Protein AF-A0A3D4ZGM9-F1 (afdb_monomer_lite)

Foldseek 3Di:
DLVLLVCLQPDPVNVVSVVVVVVVVVVVVVVVLVVVQVVDDPVCSVVVVVVVVVVVVVVCVVLVVVLVVCCVPPNNSVSSVVVSVVVCVVVVVVVVVVVVVVD

Sequence (103 aa):
LLVTLWGVALTSYSMVFYVLCASIEGLLIPTISTYLNQLIPSKFRATILSFQSMAYSLFMIAIFPLVGFVGNVASLNHAFVLLSALATLLVIPYLVMLSKQKR

Radius of gyration: 16.5 Å; chains: 1; bounding box: 45×26×42 Å

Secondary structure (DSSP, 8-state):
-HHHHHHHHHSTTHHHHHHHHHHHHHHHHHHHHHHHHHHS-HHHHHHHHHHHHHHHHHHHHHHHHHHHHHHHHH-HHHHHHHHHHHHHHHHHHHHHHHHHHT-

Structure (mmCIF, N/CA/C/O backbone):
data_AF-A0A3D4ZGM9-F1
#
_entry.id   AF-A0A3D4ZGM9-F1
#
loop_
_atom_site.group_PDB
_atom_site.id
_atom_site.type_symbol
_atom_site.label_atom_id
_atom_site.label_alt_id
_atom_site.label_comp_id
_atom_site.label_asym_id
_atom_site.label_entity_id
_atom_site.label_seq_id
_atom_site.pdbx_PDB_ins_code
_atom_site.Cartn_x
_atom_site.Cartn_y
_atom_site.Cartn_z
_atom_site.occupancy
_atom_site.B_iso_or_equiv
_atom_site.auth_seq_id
_atom_site.auth_comp_id
_atom_site.auth_asym_id
_atom_site.auth_atom_id
_atom_site.pdbx_PDB_model_num
ATOM 1 N N . LEU A 1 1 ? -5.120 6.236 -2.650 1.00 84.88 1 LEU A N 1
ATOM 2 C CA . LEU A 1 1 ? -4.175 5.107 -2.514 1.00 84.88 1 LEU A CA 1
ATOM 3 C C . LEU A 1 1 ? -4.028 4.314 -3.808 1.00 84.88 1 LEU A C 1
ATOM 5 O O . LEU A 1 1 ? -2.956 4.355 -4.381 1.00 84.88 1 LEU A O 1
ATOM 9 N N . LEU A 1 2 ? -5.070 3.661 -4.337 1.00 86.12 2 LEU A N 1
ATOM 10 C CA . LEU A 1 2 ? -4.923 2.881 -5.580 1.00 86.12 2 LEU A CA 1
ATOM 11 C C . LEU A 1 2 ? -4.546 3.750 -6.795 1.00 86.12 2 LEU A C 1
ATOM 13 O O . LEU A 1 2 ? -3.588 3.448 -7.495 1.00 86.12 2 LEU A O 1
ATOM 17 N N . VAL A 1 3 ? -5.233 4.880 -6.988 1.00 85.94 3 VAL A N 1
ATOM 18 C CA . VAL A 1 3 ? -4.914 5.844 -8.061 1.00 85.94 3 VAL A CA 1
ATOM 19 C C . VAL A 1 3 ? -3.517 6.448 -7.885 1.00 85.94 3 VAL A C 1
ATOM 21 O O . VAL A 1 3 ? -2.791 6.619 -8.856 1.00 85.94 3 VAL A O 1
ATOM 24 N N . THR A 1 4 ? -3.114 6.737 -6.644 1.00 86.94 4 THR A N 1
ATOM 25 C CA . THR A 1 4 ? -1.791 7.306 -6.354 1.00 86.94 4 THR A CA 1
ATOM 26 C C . THR A 1 4 ? -0.676 6.288 -6.594 1.00 86.94 4 THR A C 1
ATOM 28 O O . THR A 1 4 ? 0.339 6.660 -7.162 1.00 86.94 4 THR A O 1
ATOM 31 N N . LEU A 1 5 ? -0.881 5.007 -6.263 1.00 87.00 5 LEU A N 1
ATOM 32 C CA . LEU A 1 5 ? 0.059 3.917 -6.561 1.00 87.00 5 LEU A CA 1
ATOM 33 C C . LEU A 1 5 ? 0.258 3.715 -8.070 1.00 87.00 5 LEU A C 1
ATOM 35 O O . LEU A 1 5 ? 1.394 3.690 -8.538 1.00 87.00 5 LEU A O 1
ATOM 39 N N . TRP A 1 6 ? -0.829 3.678 -8.847 1.00 88.81 6 TRP A N 1
ATOM 40 C CA . TRP A 1 6 ? -0.733 3.635 -10.311 1.00 88.81 6 TRP A CA 1
ATOM 41 C C . TRP A 1 6 ? -0.078 4.892 -10.895 1.00 88.81 6 TRP A C 1
ATOM 43 O O . TRP A 1 6 ? 0.677 4.794 -11.860 1.00 88.81 6 TRP A O 1
ATOM 53 N N . GLY A 1 7 ? -0.308 6.059 -10.285 1.00 85.56 7 GLY A N 1
ATOM 54 C CA . GLY A 1 7 ? 0.384 7.301 -10.627 1.00 85.56 7 GLY A CA 1
ATOM 55 C C . GLY A 1 7 ? 1.899 7.199 -10.441 1.00 85.56 7 GLY A C 1
ATOM 56 O O . GLY A 1 7 ? 2.642 7.604 -11.331 1.00 85.56 7 GLY A O 1
ATOM 57 N N . VAL A 1 8 ? 2.367 6.588 -9.344 1.00 86.56 8 VAL A N 1
ATOM 58 C CA . VAL A 1 8 ? 3.800 6.313 -9.121 1.00 86.56 8 VAL A CA 1
ATOM 59 C C . VAL A 1 8 ? 4.362 5.389 -10.205 1.00 86.56 8 VAL A C 1
ATOM 61 O O . VAL A 1 8 ? 5.461 5.637 -10.695 1.00 86.56 8 VAL A O 1
ATOM 64 N N . ALA A 1 9 ? 3.605 4.358 -10.587 1.00 85.25 9 ALA A N 1
ATOM 65 C CA . ALA A 1 9 ? 4.046 3.319 -11.514 1.00 85.25 9 ALA A CA 1
ATOM 66 C C . ALA A 1 9 ? 4.096 3.756 -12.993 1.00 85.25 9 ALA A C 1
ATOM 68 O O . ALA A 1 9 ? 4.959 3.286 -13.731 1.00 85.25 9 ALA A O 1
ATOM 69 N N . LEU A 1 10 ? 3.171 4.614 -13.442 1.00 84.06 10 LEU A N 1
ATOM 70 C CA . LEU A 1 10 ? 2.994 4.946 -14.866 1.00 84.06 10 LEU A CA 1
ATOM 71 C C . LEU A 1 10 ? 3.522 6.326 -15.274 1.00 84.06 10 LEU A C 1
ATOM 73 O O . LEU A 1 10 ? 3.698 6.573 -16.466 1.00 84.06 10 LEU A O 1
ATOM 77 N N . THR A 1 11 ? 3.740 7.244 -14.329 1.00 82.62 11 THR A N 1
ATOM 78 C CA . THR A 1 11 ? 4.127 8.628 -14.653 1.00 82.62 11 THR A CA 1
ATOM 79 C C . THR A 1 11 ? 5.574 8.925 -14.284 1.00 82.62 11 THR A C 1
ATOM 81 O O . THR A 1 11 ? 6.088 8.420 -13.294 1.00 82.62 11 THR A O 1
ATOM 84 N N . SER A 1 12 ? 6.222 9.819 -15.038 1.00 79.81 12 SER A N 1
ATOM 85 C CA . SER A 1 12 ? 7.571 10.317 -14.723 1.00 79.81 12 SER A CA 1
ATOM 86 C C . SER A 1 12 ? 7.621 11.205 -13.469 1.00 79.81 12 SER A C 1
ATOM 88 O O . SER A 1 12 ? 8.701 11.486 -12.961 1.00 79.81 12 SER A O 1
ATOM 90 N N . TYR A 1 13 ? 6.465 11.627 -12.942 1.00 84.69 13 TYR A N 1
ATOM 91 C CA . TYR A 1 13 ? 6.339 12.414 -11.709 1.00 84.69 13 TYR A CA 1
ATOM 92 C C . TYR A 1 13 ? 6.122 11.528 -10.471 1.00 84.69 13 TYR A C 1
ATOM 94 O O . TYR A 1 13 ? 5.402 11.911 -9.543 1.00 84.69 13 TYR A O 1
ATOM 102 N N . SER A 1 14 ? 6.754 10.349 -10.432 1.00 85.38 14 SER A N 1
ATOM 103 C CA . SER A 1 14 ? 6.585 9.342 -9.376 1.00 85.38 14 SER A CA 1
ATOM 104 C C . SER A 1 14 ? 6.735 9.917 -7.967 1.00 85.38 14 SER A C 1
ATOM 106 O O . SER A 1 14 ? 5.992 9.541 -7.066 1.00 85.38 14 SER A O 1
ATOM 108 N N . MET A 1 15 ? 7.638 10.883 -7.774 1.00 87.56 15 MET A N 1
ATOM 109 C CA . MET A 1 15 ? 7.881 11.493 -6.466 1.00 87.56 15 MET A CA 1
ATOM 110 C C . MET A 1 15 ? 6.672 12.266 -5.923 1.00 87.56 15 MET A C 1
ATOM 112 O O . MET A 1 15 ? 6.361 12.156 -4.740 1.00 87.56 15 MET A O 1
ATOM 116 N N . VAL A 1 16 ? 5.942 12.992 -6.777 1.00 90.44 16 VAL A N 1
ATOM 117 C CA . VAL A 1 16 ? 4.748 13.752 -6.363 1.00 90.44 16 VAL A CA 1
ATOM 118 C C . VAL A 1 16 ? 3.646 12.794 -5.921 1.00 90.44 16 VAL A C 1
ATOM 120 O O . VAL A 1 16 ? 3.074 12.947 -4.841 1.00 90.44 16 VAL A O 1
ATOM 123 N N . PHE A 1 17 ? 3.385 11.759 -6.722 1.00 90.38 17 PHE A N 1
ATOM 124 C CA . PHE A 1 17 ? 2.390 10.744 -6.383 1.00 90.38 17 PHE A CA 1
ATOM 125 C C . PHE A 1 17 ? 2.780 9.933 -5.147 1.00 90.38 17 PHE A C 1
ATOM 127 O O . PHE A 1 17 ? 1.899 9.573 -4.366 1.00 90.38 17 PHE A O 1
ATOM 134 N N . TYR A 1 18 ? 4.074 9.693 -4.931 1.00 89.44 18 TYR A N 1
ATOM 135 C CA . TYR A 1 18 ? 4.572 9.001 -3.748 1.00 89.44 18 TYR A CA 1
ATOM 136 C C . TYR A 1 18 ? 4.353 9.828 -2.477 1.00 89.44 18 TYR A C 1
ATOM 138 O O . TYR A 1 18 ? 3.804 9.315 -1.505 1.00 89.44 18 TYR A O 1
ATOM 146 N N . VAL A 1 19 ? 4.676 11.127 -2.500 1.00 93.31 19 VAL A N 1
ATOM 147 C CA . VAL A 1 19 ? 4.422 12.044 -1.372 1.00 93.31 19 VAL A CA 1
ATOM 148 C C . VAL A 1 19 ? 2.928 12.149 -1.069 1.00 93.31 19 VAL A C 1
ATOM 150 O O . VAL A 1 19 ? 2.528 12.091 0.094 1.00 93.31 19 VAL A O 1
ATOM 153 N N . LEU A 1 20 ? 2.086 12.254 -2.101 1.00 92.94 20 LEU A N 1
ATOM 154 C CA . LEU A 1 20 ? 0.631 12.250 -1.933 1.00 92.94 20 LEU A CA 1
ATOM 155 C C . LEU A 1 20 ? 0.136 10.932 -1.331 1.00 92.94 20 LEU A C 1
ATOM 157 O O . LEU A 1 20 ? -0.708 10.945 -0.436 1.00 92.94 20 LEU A O 1
ATOM 161 N N . CYS A 1 21 ? 0.669 9.798 -1.788 1.00 91.81 21 CYS A N 1
ATOM 162 C CA . CYS A 1 21 ? 0.328 8.487 -1.248 1.00 91.81 21 CYS A CA 1
ATOM 163 C C . CYS A 1 21 ? 0.684 8.393 0.242 1.00 91.81 21 CYS A C 1
ATOM 165 O O . CYS A 1 21 ? -0.186 8.064 1.046 1.00 91.81 21 CYS A O 1
ATOM 167 N N . ALA A 1 22 ? 1.914 8.768 0.605 1.00 91.56 22 ALA A N 1
ATOM 168 C CA . ALA A 1 22 ? 2.399 8.756 1.983 1.00 91.56 22 ALA A CA 1
ATOM 169 C C . ALA A 1 22 ? 1.610 9.716 2.887 1.00 91.56 22 ALA A C 1
ATOM 171 O O . ALA A 1 22 ? 1.320 9.394 4.034 1.00 91.56 22 ALA A O 1
ATOM 172 N N . SER A 1 23 ? 1.205 10.874 2.362 1.00 94.00 23 SER A N 1
ATOM 173 C CA . SER A 1 23 ? 0.395 11.850 3.101 1.00 94.00 23 SER A CA 1
ATOM 174 C C . SER A 1 23 ? -1.003 11.308 3.407 1.00 94.00 23 SER A C 1
ATOM 176 O O . SER A 1 23 ? -1.485 11.422 4.531 1.00 94.00 23 SER A O 1
ATOM 178 N N . ILE A 1 24 ? -1.652 10.673 2.425 1.00 94.38 24 ILE A N 1
ATOM 179 C CA . ILE A 1 24 ? -2.961 10.033 2.620 1.00 94.38 24 ILE A CA 1
ATOM 180 C C . ILE A 1 24 ? -2.847 8.880 3.623 1.00 94.38 24 ILE A C 1
ATOM 182 O O . ILE A 1 24 ? -3.694 8.742 4.501 1.00 94.38 24 ILE A O 1
ATOM 186 N N . GLU A 1 25 ? -1.803 8.061 3.515 1.00 92.38 25 GLU A N 1
ATOM 187 C CA . GLU A 1 25 ? -1.555 6.947 4.430 1.00 92.38 25 GLU A CA 1
ATOM 188 C C . GLU A 1 25 ? -1.295 7.425 5.867 1.00 92.38 25 GLU A C 1
ATOM 190 O O . GLU A 1 25 ? -1.918 6.924 6.804 1.00 92.38 25 GLU A O 1
ATOM 195 N N . GLY A 1 26 ? -0.466 8.459 6.034 1.00 93.00 26 GLY A N 1
ATOM 196 C CA . GLY A 1 26 ? -0.171 9.071 7.329 1.00 93.00 26 GLY A CA 1
ATOM 197 C C . GLY A 1 26 ? -1.402 9.650 8.031 1.00 93.00 26 GLY A C 1
ATOM 198 O O . GLY A 1 26 ? -1.450 9.664 9.258 1.00 93.00 26 GLY A O 1
ATOM 199 N N . LEU A 1 27 ? -2.422 10.068 7.276 1.00 94.25 27 LEU A N 1
ATOM 200 C CA . LEU A 1 27 ? -3.715 10.480 7.826 1.00 94.25 27 LEU A CA 1
ATOM 201 C C . LEU A 1 27 ? -4.625 9.281 8.124 1.00 94.25 27 LEU A C 1
ATOM 203 O O . LEU A 1 27 ? -5.251 9.225 9.179 1.00 94.25 27 LEU A O 1
ATOM 207 N N . LEU A 1 28 ? -4.697 8.303 7.219 1.00 92.94 28 LEU A N 1
ATOM 208 C CA . LEU A 1 28 ? -5.618 7.173 7.348 1.00 92.94 28 LEU A CA 1
ATOM 209 C C . LEU A 1 28 ? -5.254 6.228 8.494 1.00 92.94 28 LEU A C 1
ATOM 211 O O . LEU A 1 28 ? -6.154 5.791 9.208 1.00 92.94 28 LEU A O 1
ATOM 215 N N . ILE A 1 29 ? -3.971 5.915 8.692 1.00 90.25 29 ILE A N 1
ATOM 216 C CA . ILE A 1 29 ? -3.524 4.982 9.740 1.00 90.25 29 ILE A CA 1
ATOM 217 C C . ILE A 1 29 ? -4.031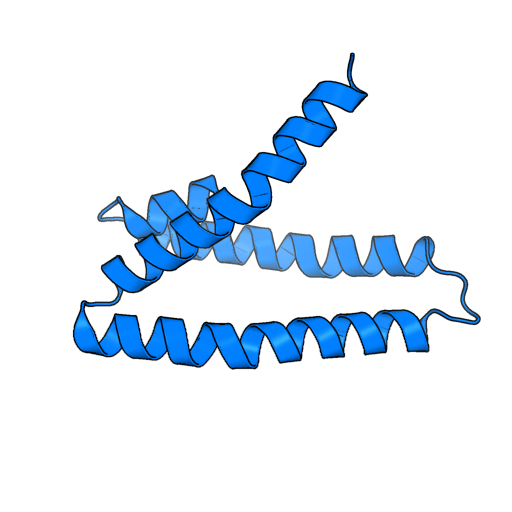 5.392 11.139 1.00 90.25 29 ILE A C 1
ATOM 219 O O . ILE A 1 29 ? -4.699 4.574 11.784 1.00 90.25 29 ILE A O 1
ATOM 223 N N . PRO A 1 30 ? -3.784 6.623 11.638 1.00 91.75 30 PRO A N 1
ATOM 224 C CA . PRO A 1 30 ? -4.251 7.026 12.964 1.00 91.75 30 PRO A CA 1
ATOM 225 C C . PRO A 1 30 ? -5.778 7.151 13.042 1.00 91.75 30 PRO A C 1
ATOM 227 O O . PRO A 1 30 ? -6.368 6.785 14.064 1.00 91.75 30 PRO A O 1
ATOM 230 N N . THR A 1 31 ? -6.440 7.609 11.973 1.00 92.25 31 THR A N 1
ATOM 231 C CA . THR A 1 31 ? -7.907 7.705 11.927 1.00 92.25 31 THR A CA 1
ATOM 232 C C . THR A 1 31 ? -8.561 6.327 12.022 1.00 92.25 31 THR A C 1
ATOM 234 O O . THR A 1 31 ? -9.435 6.123 12.865 1.00 92.25 31 THR A O 1
ATOM 237 N N . ILE A 1 32 ? -8.109 5.359 11.220 1.00 89.62 32 ILE A N 1
ATOM 238 C CA . ILE A 1 32 ? -8.623 3.983 11.235 1.00 89.62 32 ILE A CA 1
ATOM 239 C C . ILE A 1 32 ? -8.325 3.322 12.580 1.00 89.62 32 ILE A C 1
ATOM 241 O O . ILE A 1 32 ? -9.210 2.697 13.155 1.00 89.62 32 ILE A O 1
ATOM 245 N N . SER A 1 33 ? -7.114 3.493 13.119 1.00 88.38 33 SER A N 1
ATOM 246 C CA . SER A 1 33 ? -6.749 2.941 14.429 1.00 88.38 33 SER A CA 1
ATOM 247 C C . SER A 1 33 ? -7.676 3.456 15.532 1.00 88.38 33 SER A C 1
ATOM 249 O O . SER A 1 33 ? -8.209 2.675 16.319 1.00 88.38 33 SER A O 1
ATOM 251 N N . THR A 1 34 ? -7.946 4.763 15.561 1.00 90.38 34 THR A N 1
ATOM 252 C CA . THR A 1 34 ? -8.854 5.370 16.546 1.00 90.38 34 THR A CA 1
ATOM 253 C C . THR A 1 34 ? -10.284 4.857 16.384 1.00 90.38 34 THR A C 1
ATOM 255 O O . THR A 1 34 ? -10.925 4.510 17.373 1.00 90.38 34 THR A O 1
ATOM 258 N N . TYR A 1 35 ? -10.763 4.742 15.145 1.00 89.69 35 TYR A N 1
ATOM 259 C CA . TYR A 1 35 ? -12.091 4.220 14.837 1.00 89.69 35 TYR A CA 1
ATOM 260 C C . TYR A 1 35 ? -12.260 2.753 15.264 1.00 89.69 35 TYR A C 1
ATOM 262 O O . TYR A 1 35 ? -13.204 2.415 15.979 1.00 89.69 35 TYR A O 1
ATOM 270 N N . LEU A 1 36 ? -11.305 1.885 14.912 1.00 86.38 36 LEU A N 1
ATOM 271 C CA . LEU A 1 36 ? -11.301 0.481 15.334 1.00 86.38 36 LEU A CA 1
ATOM 272 C C . LEU A 1 36 ? -11.252 0.356 16.859 1.00 86.38 36 LEU A C 1
ATOM 274 O O . LEU A 1 36 ? -11.984 -0.436 17.443 1.00 86.38 36 LEU A O 1
ATOM 278 N N . ASN A 1 37 ? -10.442 1.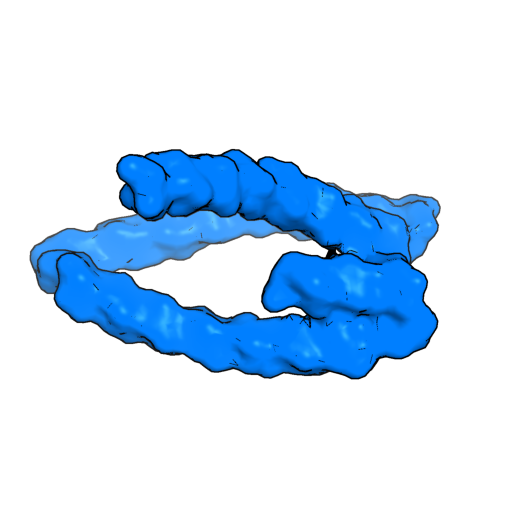180 17.520 1.00 87.44 37 ASN A N 1
ATOM 279 C CA . ASN A 1 37 ? -10.322 1.191 18.973 1.00 87.44 37 ASN A CA 1
ATOM 280 C C . ASN A 1 37 ? -11.623 1.559 19.705 1.00 87.44 37 ASN A C 1
ATOM 282 O O . ASN A 1 37 ? -11.793 1.138 20.847 1.00 87.44 37 ASN A O 1
ATOM 286 N N . GLN A 1 38 ? -12.511 2.336 19.078 1.00 89.00 38 GLN A N 1
ATOM 287 C CA . GLN A 1 38 ? -13.830 2.679 19.625 1.00 89.00 38 GLN A CA 1
ATOM 288 C C . GLN A 1 38 ? -14.870 1.581 19.370 1.00 89.00 38 GLN A C 1
ATOM 290 O O . GLN A 1 38 ? -15.738 1.353 20.208 1.00 89.00 38 GLN A O 1
ATOM 295 N N . LEU A 1 39 ? -14.778 0.892 18.229 1.00 88.69 39 LEU A N 1
ATOM 296 C CA . LEU A 1 39 ? -15.667 -0.218 17.874 1.00 88.69 39 LEU A CA 1
ATOM 297 C C . LEU A 1 39 ? -15.373 -1.497 18.665 1.00 88.69 39 LEU A C 1
ATOM 299 O O . LEU A 1 39 ? -16.282 -2.279 18.938 1.00 88.69 39 LEU A O 1
ATOM 303 N N . ILE A 1 40 ? -14.103 -1.746 18.992 1.00 87.81 40 ILE A N 1
ATOM 304 C CA . ILE A 1 40 ? -13.681 -2.990 19.633 1.00 87.81 40 ILE A CA 1
ATOM 305 C C . ILE A 1 40 ? -13.940 -2.928 21.149 1.00 87.81 40 ILE A C 1
ATOM 307 O O . ILE A 1 40 ? -13.401 -2.049 21.827 1.00 87.81 40 ILE A O 1
ATOM 311 N N . PRO A 1 41 ? -14.668 -3.905 21.727 1.00 85.88 41 PRO A N 1
ATOM 312 C CA . PRO A 1 41 ? -14.857 -3.996 23.169 1.00 85.88 41 PRO A CA 1
ATOM 313 C C . PRO A 1 41 ? -13.521 -4.051 23.915 1.00 85.88 41 PRO A C 1
ATOM 315 O O . PRO A 1 41 ? -12.630 -4.833 23.567 1.00 85.88 41 PRO A O 1
ATOM 318 N N . SER A 1 42 ? -13.398 -3.274 24.994 1.00 82.94 42 SER A N 1
ATOM 319 C CA . SER A 1 42 ? -12.149 -3.139 25.761 1.00 82.94 42 SER A CA 1
ATOM 320 C C . SER A 1 42 ? -11.562 -4.483 26.212 1.00 82.94 42 SER A C 1
ATOM 322 O O . SER A 1 42 ? -10.344 -4.647 26.189 1.00 82.94 42 SER A O 1
ATOM 324 N N . LYS A 1 43 ? -12.416 -5.470 26.524 1.00 87.88 43 LYS A N 1
ATOM 325 C CA . LYS A 1 43 ? -12.028 -6.822 26.961 1.00 87.88 43 LYS A CA 1
ATOM 326 C C . LYS A 1 43 ? -11.135 -7.568 25.961 1.00 87.88 43 LYS A C 1
ATOM 328 O O . LYS A 1 43 ? -10.270 -8.325 26.384 1.00 87.88 43 LYS A O 1
ATOM 333 N N . PHE A 1 44 ? -11.332 -7.363 24.657 1.00 88.38 44 PHE A N 1
ATOM 334 C CA . PHE A 1 44 ? -10.593 -8.073 23.602 1.00 88.38 44 PHE A CA 1
ATOM 335 C C . PHE A 1 44 ? -9.729 -7.150 22.735 1.00 88.38 44 PHE A C 1
ATOM 337 O O . PHE A 1 44 ? -9.043 -7.626 21.830 1.00 88.38 44 PHE A O 1
ATOM 344 N N . ARG A 1 45 ? -9.720 -5.838 23.013 1.00 88.69 45 ARG A N 1
ATOM 345 C CA . ARG A 1 45 ? -9.000 -4.832 22.218 1.00 88.69 45 ARG A CA 1
ATOM 346 C C . ARG A 1 45 ? -7.522 -5.165 22.034 1.00 88.69 45 ARG A C 1
ATOM 348 O O . ARG A 1 45 ? -7.037 -5.131 20.907 1.00 88.69 45 ARG A O 1
ATOM 355 N N . ALA A 1 46 ? -6.830 -5.541 23.109 1.00 88.00 46 ALA A N 1
ATOM 356 C CA . ALA A 1 46 ? -5.411 -5.895 23.050 1.00 88.00 46 ALA A CA 1
ATOM 357 C C . ALA A 1 46 ? -5.151 -7.131 22.171 1.00 88.00 46 ALA A C 1
ATOM 359 O O . ALA A 1 46 ? -4.222 -7.130 21.365 1.00 88.00 46 ALA A O 1
ATOM 360 N N . THR A 1 47 ? -5.992 -8.162 22.275 1.00 91.81 47 THR A N 1
ATOM 361 C CA . THR A 1 47 ? -5.878 -9.386 21.472 1.00 91.81 47 THR A CA 1
ATOM 362 C C . THR A 1 47 ? -6.121 -9.112 19.990 1.00 91.81 47 THR A C 1
ATOM 364 O O . THR A 1 47 ? -5.326 -9.538 19.157 1.00 91.81 47 THR A O 1
ATOM 367 N N . ILE A 1 48 ? -7.173 -8.360 19.654 1.00 90.56 48 ILE A N 1
ATOM 368 C CA . ILE A 1 48 ? -7.514 -8.042 18.259 1.00 90.56 48 ILE A CA 1
ATOM 369 C C . ILE A 1 48 ? -6.430 -7.167 17.623 1.00 90.56 48 ILE A C 1
ATOM 371 O O . ILE A 1 48 ? -5.996 -7.448 16.507 1.00 90.56 48 ILE A O 1
ATOM 375 N N . LEU A 1 49 ? -5.937 -6.156 18.342 1.00 88.44 49 LEU A N 1
ATOM 376 C CA . LEU A 1 49 ? -4.872 -5.286 17.840 1.00 88.44 49 LEU A CA 1
ATOM 377 C C . LEU A 1 49 ? -3.546 -6.046 17.654 1.00 88.44 49 LEU A C 1
ATOM 379 O O . LEU A 1 49 ? -2.829 -5.827 16.674 1.00 88.44 49 LEU A O 1
ATOM 383 N N . SER A 1 50 ? -3.238 -6.984 18.555 1.00 90.88 50 SER A N 1
ATOM 384 C CA . SER A 1 50 ? -2.062 -7.855 18.424 1.00 90.88 50 SER A CA 1
ATOM 385 C C . SER A 1 50 ? -2.194 -8.792 17.223 1.00 90.88 50 SER A C 1
ATOM 387 O O . SER A 1 50 ? -1.252 -8.931 16.447 1.00 90.88 50 SER A O 1
ATOM 389 N N . PHE A 1 51 ? -3.376 -9.378 17.012 1.00 93.12 51 PHE A N 1
ATOM 390 C CA . PHE A 1 51 ? -3.657 -10.212 15.844 1.00 93.12 51 PHE A CA 1
ATOM 391 C C . PHE A 1 51 ? -3.540 -9.423 14.533 1.00 93.12 51 PHE A C 1
ATOM 393 O O . PHE A 1 51 ? -2.920 -9.899 13.585 1.00 93.12 51 PHE A O 1
ATOM 400 N N . GLN A 1 52 ? -4.062 -8.193 14.491 1.00 91.06 52 GLN A N 1
ATOM 401 C CA . GLN A 1 52 ? -3.907 -7.294 13.346 1.00 91.06 52 GLN A CA 1
ATOM 402 C C . GLN A 1 52 ? -2.426 -7.036 13.033 1.00 91.06 52 GLN A C 1
ATOM 404 O O . GLN A 1 52 ? -2.011 -7.129 11.878 1.00 91.06 52 GLN A O 1
ATOM 409 N N . SER A 1 53 ? -1.624 -6.746 14.060 1.00 91.62 53 SER A N 1
ATOM 410 C CA . SER A 1 53 ? -0.187 -6.483 13.912 1.00 91.62 53 SER A CA 1
ATOM 411 C C . SER A 1 53 ? 0.575 -7.727 13.441 1.00 91.62 53 SER A C 1
ATOM 413 O O . SER A 1 53 ? 1.451 -7.636 12.579 1.00 91.62 53 SER A O 1
ATOM 415 N N . MET A 1 54 ? 0.207 -8.905 13.953 1.00 95.56 54 MET A N 1
ATOM 416 C CA . MET A 1 54 ? 0.756 -10.193 13.527 1.00 95.56 54 MET A CA 1
ATOM 417 C C . MET A 1 54 ? 0.429 -10.483 12.058 1.00 95.56 54 MET A C 1
ATOM 419 O O . MET A 1 54 ? 1.326 -10.823 11.291 1.00 95.56 54 MET A O 1
ATOM 423 N N . ALA A 1 55 ? -0.830 -10.306 11.649 1.00 93.94 55 ALA A N 1
ATOM 424 C CA . ALA A 1 55 ? -1.251 -10.501 10.266 1.00 93.94 55 ALA A CA 1
ATOM 425 C C . ALA A 1 55 ? -0.505 -9.551 9.319 1.00 93.94 55 ALA A C 1
ATOM 427 O O . ALA A 1 55 ? 0.046 -10.000 8.317 1.00 93.94 55 ALA A O 1
ATOM 428 N N . TYR A 1 56 ? -0.413 -8.262 9.666 1.00 91.44 56 TYR A N 1
ATOM 429 C CA . TYR A 1 56 ? 0.364 -7.282 8.902 1.00 91.44 56 TYR A CA 1
ATOM 430 C C . TYR A 1 56 ? 1.827 -7.712 8.740 1.00 91.44 56 TYR A C 1
ATOM 432 O O . TYR A 1 56 ? 2.361 -7.704 7.632 1.00 91.44 56 TYR A O 1
ATOM 440 N N . SER A 1 57 ? 2.456 -8.149 9.831 1.00 95.56 57 SER A N 1
ATOM 441 C CA . SER A 1 57 ? 3.847 -8.609 9.817 1.00 95.56 57 SER A CA 1
ATOM 442 C C . SER A 1 57 ? 4.027 -9.834 8.919 1.00 95.56 57 SER A C 1
ATOM 444 O O . SER A 1 57 ? 4.967 -9.881 8.130 1.00 95.56 57 SER A O 1
ATOM 446 N N . LEU A 1 58 ? 3.098 -10.793 8.974 1.00 95.19 58 LEU A N 1
ATOM 447 C CA . LEU A 1 58 ? 3.121 -11.986 8.129 1.00 95.19 58 LEU A CA 1
ATOM 448 C C . LEU A 1 58 ? 3.023 -11.633 6.637 1.00 95.19 58 LEU A C 1
ATOM 450 O O . LEU A 1 58 ? 3.773 -12.177 5.828 1.00 95.19 58 LEU A O 1
ATOM 454 N N . PHE A 1 59 ? 2.154 -10.684 6.275 1.00 92.62 59 PHE A N 1
ATOM 455 C CA . PHE A 1 59 ? 2.081 -10.179 4.903 1.00 92.62 59 PHE A CA 1
ATOM 456 C C . PHE A 1 59 ? 3.379 -9.484 4.481 1.00 92.62 59 PHE A C 1
ATOM 458 O O . PHE A 1 59 ? 3.870 -9.734 3.382 1.00 92.62 59 PHE A O 1
ATOM 465 N N . MET A 1 60 ? 3.972 -8.657 5.345 1.00 93.00 60 MET A N 1
ATOM 466 C CA . MET A 1 60 ? 5.203 -7.931 5.014 1.00 93.00 60 MET A CA 1
ATOM 467 C C . MET A 1 60 ? 6.419 -8.847 4.849 1.00 93.00 60 MET A C 1
ATOM 469 O O . MET A 1 60 ? 7.238 -8.595 3.967 1.00 93.00 60 MET A O 1
ATOM 473 N N . ILE A 1 61 ? 6.500 -9.951 5.602 1.00 95.44 61 ILE A N 1
ATOM 474 C CA . ILE A 1 61 ? 7.532 -10.986 5.408 1.00 95.44 61 ILE A CA 1
ATOM 475 C C . ILE A 1 61 ? 7.488 -11.561 3.984 1.00 95.44 61 ILE A C 1
ATOM 477 O O . ILE A 1 61 ? 8.536 -11.867 3.429 1.00 95.44 61 ILE A O 1
ATOM 481 N N . ALA A 1 62 ? 6.306 -11.686 3.373 1.00 91.00 62 ALA A N 1
ATOM 482 C CA . ALA A 1 62 ? 6.171 -12.169 1.999 1.00 91.00 62 ALA A CA 1
ATOM 483 C C . ALA A 1 62 ? 6.350 -11.052 0.955 1.00 91.00 62 ALA A C 1
ATOM 485 O O . ALA A 1 62 ? 7.010 -11.248 -0.066 1.00 91.00 62 ALA A O 1
ATOM 486 N N . ILE A 1 63 ? 5.775 -9.872 1.204 1.00 91.19 63 ILE A N 1
ATOM 487 C CA . ILE A 1 63 ? 5.752 -8.766 0.238 1.00 91.19 63 ILE A CA 1
ATOM 488 C C . ILE A 1 63 ? 7.133 -8.116 0.097 1.00 91.19 63 ILE A C 1
ATOM 490 O O . ILE A 1 63 ? 7.555 -7.851 -1.027 1.00 91.19 63 ILE A O 1
ATOM 494 N N . PHE A 1 64 ? 7.866 -7.876 1.190 1.00 92.25 64 PHE A N 1
ATOM 495 C CA . PHE A 1 64 ? 9.152 -7.171 1.122 1.00 92.25 64 PHE A CA 1
ATOM 496 C C . PHE A 1 64 ? 10.217 -7.904 0.295 1.00 92.25 64 PHE A C 1
ATOM 498 O O . PHE A 1 64 ? 10.804 -7.257 -0.576 1.00 92.25 64 PHE A O 1
ATOM 505 N N . PRO A 1 65 ? 10.459 -9.219 0.468 1.00 93.00 65 PRO A N 1
ATOM 506 C CA . PRO A 1 65 ? 11.406 -9.943 -0.376 1.00 93.00 65 PRO A CA 1
ATOM 507 C C . PRO A 1 65 ? 10.974 -9.978 -1.839 1.00 93.00 65 PRO A C 1
ATOM 509 O O . PRO A 1 65 ? 11.815 -9.836 -2.719 1.00 93.00 65 PRO A O 1
ATOM 512 N N . LEU A 1 66 ? 9.672 -10.121 -2.110 1.00 91.31 66 LEU A N 1
ATOM 513 C CA . LEU A 1 66 ? 9.141 -10.148 -3.473 1.00 91.31 66 LEU A CA 1
ATOM 514 C C . LEU A 1 66 ? 9.400 -8.811 -4.181 1.00 91.31 66 LEU A C 1
ATOM 516 O O . LEU A 1 66 ? 9.986 -8.779 -5.263 1.00 91.31 66 LEU A O 1
ATOM 520 N N . VAL A 1 67 ? 9.017 -7.702 -3.549 1.00 91.38 67 VAL A N 1
ATOM 521 C CA . VAL A 1 67 ? 9.224 -6.349 -4.086 1.00 91.38 67 VAL A CA 1
ATOM 522 C C . VAL A 1 67 ? 10.714 -6.038 -4.218 1.00 91.38 67 VAL A C 1
ATOM 524 O O . VAL A 1 67 ? 11.131 -5.506 -5.244 1.00 91.38 67 VAL A O 1
ATOM 527 N N . GLY A 1 68 ? 11.524 -6.405 -3.220 1.00 90.06 68 GLY A N 1
ATOM 528 C CA . GLY A 1 68 ? 12.974 -6.213 -3.242 1.00 90.06 68 GLY A CA 1
ATOM 529 C C . GLY A 1 68 ? 13.654 -7.000 -4.362 1.00 90.06 68 GLY A C 1
ATOM 530 O O . GLY A 1 68 ? 14.486 -6.452 -5.083 1.00 90.06 68 GLY A O 1
ATOM 531 N N . PHE A 1 69 ? 13.250 -8.255 -4.572 1.00 92.69 69 PHE A N 1
ATOM 532 C CA . PHE A 1 69 ? 13.756 -9.093 -5.656 1.00 92.69 69 PHE A CA 1
ATOM 533 C C . PHE A 1 69 ? 13.422 -8.502 -7.031 1.00 92.69 69 PHE A C 1
ATOM 535 O O . PHE A 1 69 ? 14.303 -8.357 -7.877 1.00 92.69 69 PHE A O 1
ATOM 542 N N . VAL A 1 70 ? 12.171 -8.087 -7.242 1.00 91.44 70 VAL A N 1
ATOM 543 C CA . VAL A 1 70 ? 11.733 -7.481 -8.510 1.00 91.44 70 VAL A CA 1
ATOM 544 C C . VAL A 1 70 ? 12.408 -6.130 -8.744 1.00 91.44 70 VAL A C 1
ATOM 546 O O . VAL A 1 70 ? 12.832 -5.847 -9.864 1.00 91.44 70 VAL A O 1
ATOM 549 N N . GLY A 1 71 ? 12.577 -5.325 -7.694 1.00 90.69 71 GLY A N 1
ATOM 550 C CA . GLY A 1 71 ? 13.308 -4.063 -7.760 1.00 90.69 71 GLY A CA 1
ATOM 551 C C . GLY A 1 71 ? 14.766 -4.247 -8.183 1.00 90.69 71 GLY A C 1
ATOM 552 O O . GLY A 1 71 ? 15.268 -3.449 -8.971 1.00 90.69 71 GLY A O 1
ATOM 553 N N . ASN A 1 72 ? 15.412 -5.323 -7.722 1.00 90.81 72 ASN A N 1
ATOM 554 C CA . ASN A 1 72 ? 16.794 -5.651 -8.065 1.00 90.81 72 ASN A CA 1
ATOM 555 C C . ASN A 1 72 ? 16.952 -6.186 -9.500 1.00 90.81 72 ASN A C 1
ATOM 557 O O . ASN A 1 72 ? 17.921 -5.846 -10.170 1.00 90.81 72 ASN A O 1
ATOM 561 N N . VAL A 1 73 ? 16.017 -7.015 -9.982 1.00 92.00 73 VAL A N 1
ATOM 562 C CA . VAL A 1 73 ? 16.125 -7.663 -11.306 1.00 92.00 73 VAL A CA 1
ATOM 563 C C . VAL A 1 73 ? 15.585 -6.789 -12.442 1.00 92.00 73 VAL A C 1
ATOM 565 O O . VAL A 1 73 ? 16.189 -6.735 -13.509 1.00 92.00 73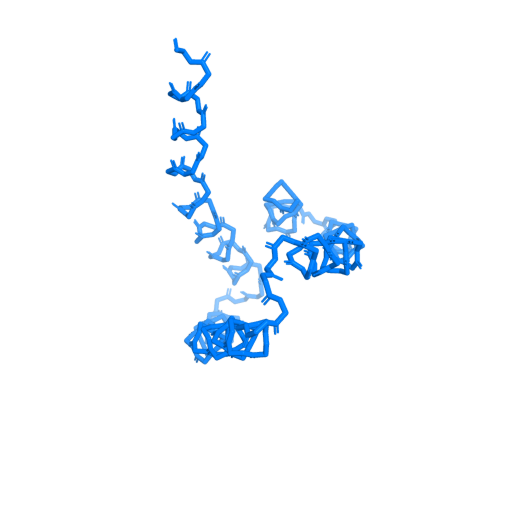 VAL A O 1
ATOM 568 N N . ALA A 1 74 ? 14.442 -6.125 -12.242 1.00 84.62 74 ALA A N 1
ATOM 569 C CA . ALA A 1 74 ? 13.683 -5.490 -13.324 1.00 84.62 74 ALA A CA 1
ATOM 570 C C . ALA A 1 74 ? 13.649 -3.956 -13.267 1.00 84.62 74 ALA A C 1
ATOM 572 O O . ALA A 1 74 ? 13.283 -3.352 -14.272 1.00 84.62 74 ALA A O 1
ATOM 573 N N . SER A 1 75 ? 14.051 -3.334 -12.147 1.00 87.94 75 SER A N 1
ATOM 574 C CA . SER A 1 75 ? 13.935 -1.907 -11.763 1.00 87.94 75 SER A CA 1
ATOM 575 C C . SER A 1 75 ? 12.775 -1.568 -10.820 1.00 87.94 75 SER A C 1
ATOM 577 O O . SER A 1 75 ? 11.745 -2.242 -10.752 1.00 87.94 75 SER A O 1
ATOM 579 N N . LEU A 1 76 ? 12.936 -0.444 -10.118 1.00 84.69 76 LEU A N 1
ATOM 580 C CA . LEU A 1 76 ? 11.980 0.073 -9.139 1.00 84.69 76 LEU A CA 1
ATOM 581 C C . LEU A 1 76 ? 10.590 0.361 -9.740 1.00 84.69 76 LEU A C 1
ATOM 583 O O . LEU A 1 76 ? 9.579 0.102 -9.092 1.00 84.69 76 LEU A O 1
ATOM 587 N N . ASN A 1 77 ? 10.519 0.820 -10.994 1.00 86.62 77 ASN A N 1
ATOM 588 C CA . ASN A 1 77 ? 9.240 1.056 -11.675 1.00 86.62 77 ASN A CA 1
ATOM 589 C C . ASN A 1 77 ? 8.431 -0.239 -11.825 1.00 86.62 77 ASN A C 1
ATOM 591 O O . ASN A 1 77 ? 7.234 -0.257 -11.549 1.00 86.62 77 ASN A O 1
ATOM 595 N N . HIS A 1 78 ? 9.088 -1.345 -12.184 1.00 86.62 78 HIS A N 1
ATOM 596 C CA . HIS A 1 78 ? 8.428 -2.646 -12.316 1.00 86.62 78 HIS A CA 1
ATOM 597 C C . HIS A 1 78 ? 7.938 -3.170 -10.960 1.00 86.62 78 HIS A C 1
ATOM 599 O O . HIS A 1 78 ? 6.858 -3.756 -10.880 1.00 86.62 78 HIS A O 1
ATOM 605 N N . ALA A 1 79 ? 8.675 -2.893 -9.881 1.00 89.56 79 ALA A N 1
ATOM 606 C CA . ALA A 1 79 ? 8.239 -3.212 -8.525 1.00 89.56 79 ALA A CA 1
ATOM 607 C C . ALA A 1 79 ? 6.958 -2.442 -8.135 1.00 89.56 79 ALA A C 1
ATOM 609 O O . ALA A 1 79 ? 6.029 -3.033 -7.581 1.00 89.56 79 ALA A O 1
ATOM 610 N N . PHE A 1 80 ? 6.852 -1.154 -8.490 1.00 89.31 80 PHE A N 1
ATOM 611 C CA . PHE A 1 80 ? 5.631 -0.367 -8.272 1.00 89.31 80 PHE A CA 1
ATOM 612 C C . PHE A 1 80 ? 4.454 -0.807 -9.151 1.00 89.31 80 PHE A C 1
ATOM 614 O O . PHE A 1 80 ? 3.315 -0.803 -8.677 1.00 89.31 80 PHE A O 1
ATOM 621 N N . VAL A 1 81 ? 4.699 -1.227 -10.397 1.00 90.56 81 VAL A N 1
ATOM 622 C CA . VAL A 1 81 ? 3.663 -1.821 -11.262 1.00 90.56 81 VAL A CA 1
ATOM 623 C C . VAL A 1 81 ? 3.119 -3.100 -10.630 1.00 90.56 81 VAL A C 1
ATOM 625 O O . VAL A 1 81 ? 1.904 -3.254 -10.513 1.00 90.56 81 VAL A O 1
ATOM 628 N N . LEU A 1 82 ? 3.999 -3.985 -10.155 1.00 90.56 82 LEU A N 1
ATOM 629 C CA . LEU A 1 82 ? 3.599 -5.217 -9.479 1.00 90.56 82 LEU A CA 1
ATOM 630 C C . LEU A 1 82 ? 2.780 -4.927 -8.217 1.00 90.56 82 LEU A C 1
ATOM 632 O O . LEU A 1 82 ? 1.716 -5.513 -8.028 1.00 90.56 82 LEU A O 1
ATOM 636 N N . LEU A 1 83 ? 3.226 -3.988 -7.380 1.00 90.69 83 LEU A N 1
ATOM 637 C CA . LEU A 1 83 ? 2.481 -3.568 -6.191 1.00 90.69 83 LEU A CA 1
ATOM 638 C C . LEU A 1 83 ? 1.100 -3.000 -6.541 1.00 90.69 83 LEU A C 1
ATOM 640 O O . LEU A 1 83 ? 0.113 -3.325 -5.883 1.00 90.69 83 LEU A O 1
ATOM 644 N N . SER A 1 84 ? 1.006 -2.194 -7.599 1.00 90.88 84 SER A N 1
ATOM 645 C CA . SER A 1 84 ? -0.257 -1.606 -8.065 1.00 90.88 84 SER A CA 1
ATOM 646 C C . SER A 1 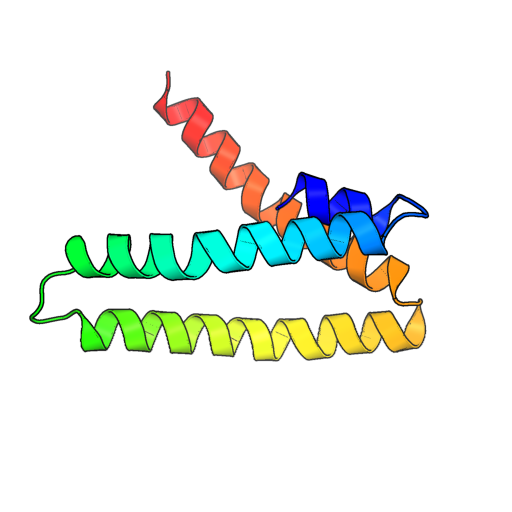84 ? -1.214 -2.664 -8.632 1.00 90.88 84 SER A C 1
ATOM 648 O O . SER A 1 84 ? -2.428 -2.603 -8.402 1.00 90.88 84 SER A O 1
ATOM 650 N N . ALA A 1 85 ? -0.677 -3.675 -9.319 1.00 91.31 85 ALA A N 1
ATOM 651 C CA . ALA A 1 85 ? -1.426 -4.830 -9.806 1.00 91.31 85 ALA A CA 1
ATOM 652 C C . ALA A 1 85 ? -1.952 -5.702 -8.649 1.00 91.31 85 ALA A C 1
ATOM 654 O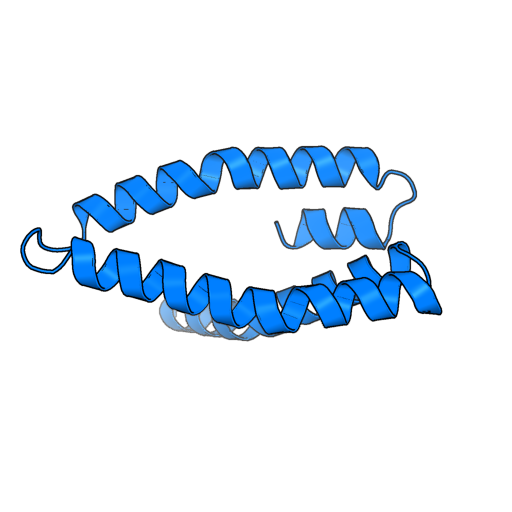 O . ALA A 1 85 ? -3.129 -6.057 -8.620 1.00 91.31 85 ALA A O 1
ATOM 655 N N . LEU A 1 86 ? -1.125 -5.984 -7.639 1.00 90.69 86 LEU A N 1
ATOM 656 C CA . LEU A 1 86 ? -1.565 -6.714 -6.445 1.00 90.69 86 LEU A CA 1
ATOM 657 C C . LEU A 1 86 ? -2.634 -5.934 -5.665 1.00 90.69 86 LEU A C 1
ATOM 659 O O . LEU A 1 86 ? -3.651 -6.501 -5.263 1.00 90.69 86 LEU A O 1
ATOM 663 N N . ALA A 1 87 ? -2.450 -4.621 -5.498 1.00 89.69 87 ALA A N 1
ATOM 664 C CA . ALA A 1 87 ? -3.418 -3.764 -4.821 1.00 89.69 87 ALA A CA 1
ATOM 665 C C . ALA A 1 87 ? -4.766 -3.713 -5.561 1.00 89.69 87 ALA A C 1
ATOM 667 O O . ALA A 1 87 ? -5.820 -3.779 -4.931 1.00 89.69 87 ALA A O 1
ATOM 668 N N . THR A 1 88 ? -4.757 -3.632 -6.895 1.00 90.44 88 THR A N 1
ATOM 669 C CA . THR A 1 88 ? -5.996 -3.688 -7.692 1.00 90.44 88 THR A CA 1
ATOM 670 C C . THR A 1 88 ? -6.700 -5.025 -7.565 1.00 90.44 88 THR A C 1
ATOM 672 O O . THR A 1 88 ? -7.907 -5.041 -7.334 1.00 90.44 88 THR A O 1
ATOM 675 N N . LEU A 1 89 ? -5.960 -6.130 -7.636 1.00 92.00 89 LEU A N 1
ATOM 676 C CA . LEU A 1 89 ? -6.521 -7.470 -7.497 1.00 92.00 89 LEU A CA 1
ATOM 677 C C . LEU A 1 89 ? -7.234 -7.670 -6.149 1.00 92.00 89 LEU A C 1
ATOM 679 O O . LEU A 1 89 ? -8.284 -8.305 -6.110 1.00 92.00 89 LEU A O 1
ATOM 683 N N . LEU A 1 90 ? -6.725 -7.077 -5.064 1.00 88.25 90 LEU A N 1
ATOM 684 C CA . LEU A 1 90 ? -7.371 -7.120 -3.746 1.00 88.25 90 LEU A CA 1
ATOM 685 C C . LEU A 1 90 ? -8.577 -6.173 -3.619 1.00 88.25 90 LEU A C 1
ATOM 687 O O . LEU A 1 90 ? -9.556 -6.503 -2.950 1.00 88.25 90 LEU A O 1
ATOM 691 N N . VAL A 1 91 ? -8.532 -4.998 -4.253 1.00 89.25 91 VAL A N 1
ATOM 692 C CA . VAL A 1 91 ? -9.584 -3.973 -4.130 1.00 89.25 91 VAL A CA 1
ATOM 693 C C . VAL A 1 91 ? -10.787 -4.251 -5.037 1.00 89.25 91 VAL A C 1
ATOM 695 O O . VAL A 1 91 ? -11.912 -3.919 -4.666 1.00 89.25 91 VAL A O 1
ATOM 698 N N . ILE A 1 92 ? -10.596 -4.878 -6.203 1.00 89.50 92 ILE A N 1
ATOM 699 C CA . ILE A 1 92 ? -11.685 -5.164 -7.153 1.00 89.50 92 ILE A CA 1
ATOM 700 C C . ILE A 1 92 ? -12.815 -5.996 -6.509 1.00 89.50 92 ILE A C 1
ATOM 702 O O . ILE A 1 92 ? -13.963 -5.550 -6.572 1.00 89.50 92 ILE A O 1
ATOM 706 N N . PRO A 1 93 ? -1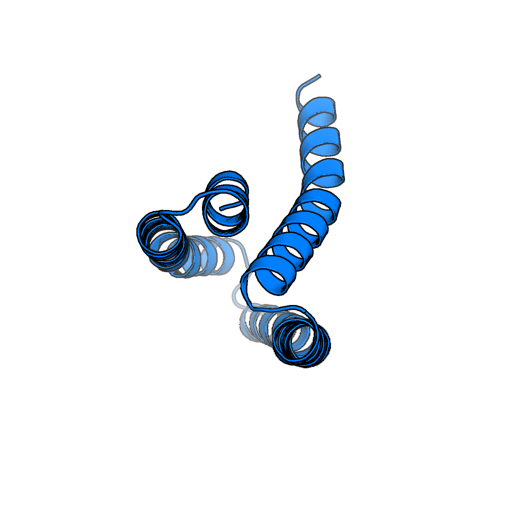2.553 -7.137 -5.837 1.00 89.88 93 PRO A N 1
ATOM 707 C CA . PRO A 1 93 ? -13.599 -7.913 -5.167 1.00 89.88 93 PRO A CA 1
ATOM 708 C C . PRO A 1 93 ? -14.352 -7.101 -4.109 1.00 89.88 93 PRO A C 1
ATOM 710 O O . PRO A 1 93 ? -15.576 -7.192 -4.012 1.00 89.88 93 PRO A O 1
ATOM 713 N N . TYR A 1 94 ? -13.633 -6.265 -3.355 1.00 87.62 94 TYR A N 1
ATOM 714 C CA . TYR A 1 94 ? -14.222 -5.390 -2.344 1.00 87.62 94 TYR A CA 1
ATOM 715 C C . TYR A 1 94 ? -15.166 -4.349 -2.965 1.00 87.62 94 TYR A C 1
ATOM 717 O O . TYR A 1 94 ? -16.295 -4.183 -2.502 1.00 87.62 94 TYR A O 1
ATOM 725 N N . LEU A 1 95 ? -14.757 -3.697 -4.059 1.00 88.62 95 LEU A N 1
ATOM 726 C CA . LEU A 1 95 ? -15.609 -2.750 -4.786 1.00 88.62 95 LEU A CA 1
ATOM 727 C C . LEU A 1 95 ? -16.849 -3.429 -5.378 1.00 88.62 95 LEU A C 1
ATOM 729 O O . LEU A 1 95 ? -17.945 -2.871 -5.312 1.00 88.62 95 LEU A O 1
ATOM 733 N N . VAL A 1 96 ? -16.700 -4.645 -5.911 1.00 90.06 96 VAL A N 1
ATOM 734 C CA . VAL A 1 96 ? -17.829 -5.435 -6.421 1.00 90.06 96 VAL A CA 1
ATOM 735 C C . VAL A 1 96 ? -18.816 -5.746 -5.296 1.00 90.06 96 VAL A C 1
ATOM 737 O O . VAL A 1 96 ? -20.017 -5.545 -5.470 1.00 90.06 96 VAL A O 1
ATOM 740 N N . MET A 1 97 ? -18.338 -6.171 -4.127 1.00 89.38 97 MET A N 1
ATOM 741 C CA . MET A 1 97 ? -19.196 -6.458 -2.977 1.00 89.38 97 MET A CA 1
ATOM 742 C C . MET A 1 97 ? -19.933 -5.203 -2.483 1.00 89.38 97 MET A C 1
ATOM 744 O O . MET A 1 97 ? -21.143 -5.250 -2.262 1.00 89.38 97 MET A O 1
ATOM 748 N N . LEU A 1 98 ? -19.248 -4.058 -2.422 1.00 87.50 98 LEU A N 1
ATOM 749 C CA . LEU A 1 98 ? -19.855 -2.777 -2.054 1.00 87.50 98 LEU A CA 1
ATOM 750 C C . LEU A 1 98 ? -20.930 -2.331 -3.059 1.00 87.50 98 LEU A C 1
ATOM 752 O O . LEU A 1 98 ? -21.976 -1.815 -2.668 1.00 87.50 98 LEU A O 1
ATOM 756 N N . SER A 1 99 ? -20.698 -2.553 -4.357 1.00 82.75 99 SER A N 1
ATOM 757 C CA . SER A 1 99 ? -21.678 -2.235 -5.403 1.00 82.75 99 SER A CA 1
ATOM 758 C C . SER A 1 99 ? -22.939 -3.101 -5.317 1.00 82.75 99 SER A C 1
ATOM 760 O O . SER A 1 99 ? -24.025 -2.628 -5.643 1.00 82.75 99 SER A O 1
ATOM 762 N N . LYS A 1 100 ? -22.808 -4.343 -4.829 1.00 79.62 100 LYS A N 1
ATOM 763 C CA . LYS A 1 100 ? -23.938 -5.245 -4.580 1.00 79.62 100 LYS A CA 1
ATOM 764 C C . LYS A 1 100 ? -24.713 -4.885 -3.318 1.00 79.62 100 LYS A C 1
ATOM 766 O O . LYS A 1 100 ? -25.919 -5.042 -3.317 1.00 79.62 100 LYS A O 1
ATOM 771 N N . GLN A 1 101 ? -24.047 -4.385 -2.278 1.00 72.44 101 GLN A N 1
ATOM 772 C CA . GLN A 1 101 ? -24.696 -3.986 -1.024 1.00 72.44 101 GLN A CA 1
ATOM 773 C C . GLN A 1 101 ? -25.515 -2.687 -1.150 1.00 72.44 101 GLN A C 1
ATOM 775 O O . GLN A 1 101 ? -26.389 -2.425 -0.330 1.00 72.44 101 GLN A O 1
ATOM 780 N N . LYS A 1 102 ? -25.223 -1.857 -2.161 1.00 54.31 102 LYS A N 1
ATOM 781 C CA . LYS A 1 102 ? -25.992 -0.644 -2.485 1.00 54.31 102 LYS A CA 1
ATOM 782 C C . LYS A 1 102 ? -27.227 -0.890 -3.371 1.00 54.31 102 LYS A C 1
ATOM 784 O O . LYS A 1 102 ? -27.968 0.067 -3.588 1.00 54.31 102 LYS A O 1
ATOM 789 N N . ARG A 1 103 ? -27.418 -2.099 -3.912 1.00 46.31 103 ARG A N 1
ATOM 790 C CA . ARG A 1 103 ? -28.627 -2.514 -4.648 1.00 46.31 103 ARG A CA 1
ATOM 791 C C . ARG A 1 103 ? -29.539 -3.317 -3.737 1.00 46.31 103 ARG A C 1
ATOM 793 O O . ARG A 1 103 ? -30.763 -3.181 -3.927 1.00 46.31 103 ARG A O 1
#

pLDDT: mean 88.59, std 6.51, range [46.31, 95.56]